Protein AF-A0A2P8NEW1-F1 (afdb_monomer)

Mean predicted aligned error: 9.4 Å

pLDDT: mean 81.68, std 14.02, range [45.53, 97.56]

Sequence (83 aa):
MSDTELLKSSKAIVSHRQVHGEMGGATVWCVVLADGFIVDCGSDGLALGRATLLAESVNKFGPDQFKEVGMRCAHLNALEKKP

Foldseek 3Di:
DDPVVVLQDQAWDWDWDWDQDPVGIFIWIWIQGNVRDIGTQGGDPCSSVSSVVVRCCCRVPPPVLVPPVNVVVVVVVVVVPDD

Secondary structure (DSSP, 8-state):
--HHHHTTSSS-EEEEEEEEETTEEEEEEEEE-TTS-EEEEESSTTHHHHHHHHHHHHHHH-GGGTSHHHHHHHHHHHHHT--

Radius of gyration: 15.59 Å; Cα contacts (8 Å, |Δi|>4): 100; chains: 1; bounding box: 36×42×37 Å

Structure (mmCIF, N/CA/C/O backbone):
data_AF-A0A2P8NEW1-F1
#
_entry.id   AF-A0A2P8NEW1-F1
#
loop_
_atom_site.group_PDB
_atom_site.id
_atom_site.type_symbol
_atom_site.label_atom_id
_atom_site.label_alt_id
_atom_site.label_comp_id
_atom_site.label_asym_id
_atom_site.label_entity_id
_atom_site.label_seq_id
_atom_site.pdbx_PDB_ins_code
_atom_site.Cartn_x
_atom_site.Cartn_y
_atom_site.Cartn_z
_atom_site.occupancy
_atom_site.B_iso_or_equiv
_atom_site.auth_seq_id
_a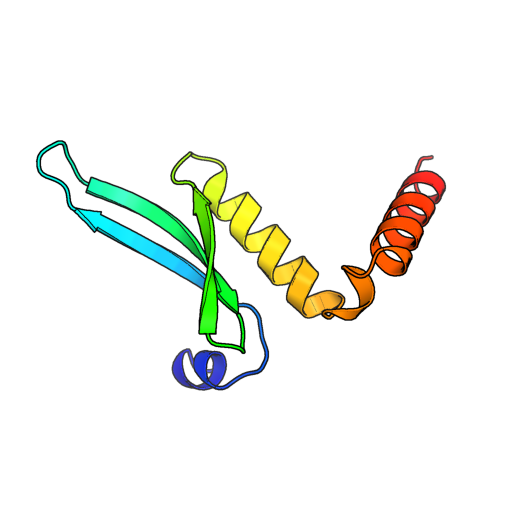tom_site.auth_comp_id
_atom_site.auth_asym_id
_atom_site.auth_atom_id
_atom_site.pdbx_PDB_model_num
ATOM 1 N N . MET A 1 1 ? 5.242 -1.448 17.690 1.00 61.12 1 MET A N 1
ATOM 2 C CA . MET A 1 1 ? 4.381 -2.425 17.001 1.00 61.12 1 MET A CA 1
ATOM 3 C C . MET A 1 1 ? 5.266 -3.110 15.985 1.00 61.12 1 MET A C 1
ATOM 5 O O . MET A 1 1 ? 5.948 -2.406 15.252 1.00 61.12 1 MET A O 1
ATOM 9 N N . SER A 1 2 ? 5.371 -4.429 16.043 1.00 81.44 2 SER A N 1
ATOM 10 C CA . SER A 1 2 ? 6.195 -5.202 15.110 1.00 81.44 2 SER A CA 1
ATOM 11 C C . SER A 1 2 ? 5.513 -5.322 13.744 1.00 81.44 2 SER A C 1
ATOM 13 O O . SER A 1 2 ? 4.285 -5.252 13.656 1.00 81.44 2 SER A O 1
ATOM 15 N N . ASP A 1 3 ? 6.289 -5.545 12.685 1.00 77.81 3 ASP A N 1
ATOM 16 C CA . ASP A 1 3 ? 5.762 -5.718 11.322 1.00 77.81 3 ASP A CA 1
ATOM 17 C C . ASP A 1 3 ? 4.736 -6.859 11.252 1.00 77.81 3 ASP A C 1
ATOM 19 O O . ASP A 1 3 ? 3.690 -6.745 10.615 1.00 77.81 3 ASP A O 1
ATOM 23 N N . THR A 1 4 ? 4.970 -7.936 12.002 1.00 79.19 4 THR A N 1
ATOM 24 C CA . THR A 1 4 ? 4.064 -9.087 12.089 1.00 79.19 4 THR A CA 1
ATOM 25 C C . THR A 1 4 ? 2.729 -8.746 12.753 1.00 79.19 4 THR A C 1
ATOM 27 O O . THR A 1 4 ? 1.698 -9.316 12.399 1.00 79.19 4 THR A O 1
ATOM 30 N N . GLU A 1 5 ? 2.715 -7.827 13.720 1.00 83.56 5 GLU A N 1
ATOM 31 C CA . GLU A 1 5 ? 1.472 -7.327 14.320 1.00 83.56 5 GLU A CA 1
ATOM 32 C C . GLU A 1 5 ? 0.714 -6.415 13.355 1.00 83.56 5 GLU A C 1
ATOM 34 O O . GLU A 1 5 ? -0.516 -6.406 13.361 1.00 83.56 5 GLU A O 1
ATOM 39 N N . LEU A 1 6 ? 1.427 -5.674 12.501 1.00 81.31 6 LEU A N 1
ATOM 40 C CA . LEU A 1 6 ? 0.816 -4.813 11.492 1.00 81.31 6 LEU A CA 1
ATOM 41 C C . LEU A 1 6 ? 0.056 -5.638 10.452 1.00 81.31 6 LEU A C 1
ATOM 43 O O . LEU A 1 6 ? -1.086 -5.305 10.146 1.00 81.31 6 LEU A O 1
ATOM 47 N N . LEU A 1 7 ? 0.625 -6.765 10.013 1.00 79.06 7 LEU A N 1
ATOM 48 C CA . LEU A 1 7 ? -0.025 -7.710 9.093 1.00 79.06 7 LEU A CA 1
ATOM 49 C C . LEU A 1 7 ? -1.309 -8.340 9.652 1.00 79.06 7 LEU A C 1
ATOM 51 O O . LEU A 1 7 ? -2.148 -8.801 8.887 1.00 79.06 7 LEU A O 1
ATOM 55 N N . LYS A 1 8 ? -1.471 -8.378 10.979 1.00 83.12 8 LYS A N 1
ATOM 56 C CA . LYS A 1 8 ? -2.683 -8.886 11.644 1.00 83.12 8 LYS A CA 1
ATOM 57 C C . LYS A 1 8 ? -3.714 -7.791 11.926 1.00 83.12 8 LYS A C 1
ATOM 59 O O . LYS A 1 8 ? -4.768 -8.077 12.488 1.00 83.12 8 LYS A O 1
ATOM 64 N N . SER A 1 9 ? -3.396 -6.538 11.610 1.00 83.88 9 SER A N 1
ATOM 65 C CA . SER A 1 9 ? -4.254 -5.394 11.899 1.00 83.88 9 SER A CA 1
ATOM 66 C C . SER A 1 9 ? -5.217 -5.101 10.750 1.00 83.88 9 SER A C 1
ATOM 68 O O . SER A 1 9 ? -4.970 -5.458 9.604 1.00 83.88 9 SER A O 1
ATOM 70 N N . SER A 1 10 ? -6.294 -4.370 11.039 1.00 86.25 10 SER A N 1
ATOM 71 C CA . SER A 1 10 ? -7.240 -3.892 10.026 1.00 86.25 10 SER A CA 1
ATOM 72 C C . SER A 1 10 ? -6.739 -2.660 9.255 1.00 86.25 10 SER A C 1
ATOM 74 O O . SER A 1 10 ? -7.548 -1.888 8.740 1.00 86.25 10 SER A O 1
ATOM 76 N N . LYS A 1 11 ? -5.424 -2.409 9.243 1.00 88.00 11 LYS A N 1
ATOM 77 C CA . LYS A 1 11 ? -4.833 -1.225 8.618 1.00 88.00 11 LYS A CA 1
ATOM 78 C C . LYS A 1 11 ? -4.450 -1.506 7.173 1.00 88.00 11 LYS A C 1
ATOM 80 O O . LYS A 1 11 ? -3.982 -2.588 6.845 1.00 88.00 11 LYS A O 1
ATOM 85 N N . ALA A 1 12 ? -4.579 -0.486 6.336 1.00 91.75 12 ALA A N 1
ATOM 86 C CA . ALA A 1 12 ? -3.915 -0.429 5.048 1.00 91.75 12 ALA A CA 1
ATOM 87 C C . ALA A 1 12 ? -2.408 -0.226 5.252 1.00 91.75 12 ALA A C 1
ATOM 89 O O . ALA A 1 12 ? -1.988 0.658 6.008 1.00 91.75 12 ALA A O 1
ATOM 90 N N . ILE A 1 13 ? -1.601 -1.039 4.577 1.00 94.00 13 ILE A N 1
ATOM 91 C CA . ILE A 1 13 ? -0.148 -1.095 4.740 1.00 94.00 13 ILE A CA 1
ATOM 92 C C . ILE A 1 13 ? 0.505 -0.736 3.412 1.00 94.00 13 ILE A C 1
ATOM 94 O O . ILE A 1 13 ? 0.205 -1.340 2.385 1.00 94.00 13 ILE A O 1
ATOM 98 N N . VAL A 1 14 ? 1.424 0.226 3.433 1.00 95.38 14 VAL A N 1
ATOM 99 C CA . VAL A 1 14 ? 2.274 0.508 2.273 1.00 95.38 14 VAL A CA 1
ATOM 100 C C . VAL A 1 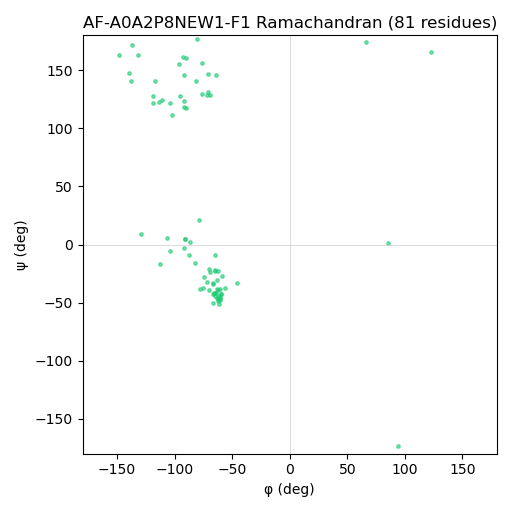14 ? 3.287 -0.619 2.127 1.00 95.38 14 VAL A C 1
ATOM 102 O O . VAL A 1 14 ? 3.993 -0.959 3.074 1.00 95.38 14 VAL A O 1
ATOM 105 N N . SER A 1 15 ? 3.372 -1.184 0.932 1.00 94.69 15 SER A N 1
ATOM 106 C CA . SER A 1 15 ? 4.316 -2.235 0.584 1.00 94.69 15 SER A CA 1
ATOM 107 C C . SER A 1 15 ? 4.922 -1.967 -0.790 1.00 94.69 15 SER A C 1
ATOM 109 O O . SER A 1 15 ? 4.519 -1.054 -1.514 1.00 94.69 15 SER A O 1
ATOM 111 N N . HIS A 1 16 ? 5.918 -2.762 -1.150 1.00 94.50 16 HIS A N 1
ATOM 112 C CA . HIS A 1 16 ? 6.434 -2.805 -2.503 1.00 94.50 16 HIS A CA 1
ATOM 113 C C . HIS A 1 16 ? 6.742 -4.244 -2.887 1.00 94.50 16 HIS A C 1
ATOM 115 O O . HIS A 1 16 ? 7.147 -5.063 -2.062 1.00 94.50 16 HIS A O 1
ATOM 121 N N . ARG A 1 17 ? 6.575 -4.542 -4.170 1.00 93.06 17 ARG A N 1
ATOM 122 C CA . ARG A 1 17 ? 6.957 -5.818 -4.765 1.00 93.06 17 ARG A CA 1
ATOM 123 C C . ARG A 1 17 ? 8.029 -5.592 -5.812 1.00 93.06 17 ARG A C 1
ATOM 125 O O . ARG A 1 17 ? 7.970 -4.627 -6.574 1.00 93.06 17 ARG A O 1
ATOM 132 N N . GLN A 1 18 ? 8.994 -6.500 -5.857 1.00 92.44 18 GLN A N 1
ATOM 133 C CA . GLN A 1 18 ? 9.969 -6.539 -6.936 1.00 92.44 18 GLN A CA 1
ATOM 134 C C . GLN A 1 18 ? 9.472 -7.473 -8.028 1.00 92.44 18 GLN A C 1
ATOM 136 O O . GLN A 1 18 ? 9.263 -8.666 -7.810 1.00 92.44 18 GLN A O 1
ATOM 141 N N . VAL A 1 19 ? 9.264 -6.905 -9.206 1.00 90.69 19 VAL A N 1
ATOM 142 C CA . VAL A 1 19 ? 8.930 -7.636 -10.419 1.00 90.69 19 VAL A CA 1
ATOM 143 C C . VAL A 1 19 ? 10.231 -7.880 -11.163 1.00 90.69 19 VAL A C 1
ATOM 145 O O . VAL A 1 19 ? 10.980 -6.940 -11.409 1.00 90.69 19 VAL A O 1
ATOM 148 N N . HIS A 1 20 ? 10.496 -9.131 -11.517 1.00 87.69 20 HIS A N 1
ATOM 149 C CA . HIS A 1 20 ? 11.640 -9.514 -12.337 1.00 87.69 20 HIS A CA 1
ATOM 150 C C . HIS A 1 20 ? 11.114 -9.988 -13.691 1.00 87.69 20 HIS A C 1
ATOM 152 O O . HIS A 1 20 ? 10.273 -10.884 -13.737 1.00 87.69 20 HIS A O 1
ATOM 158 N N . GLY A 1 21 ? 11.582 -9.377 -14.777 1.00 85.31 21 GLY A N 1
ATOM 159 C CA . GLY A 1 21 ? 11.249 -9.771 -16.142 1.00 85.31 21 GLY A CA 1
ATOM 160 C C . GLY A 1 21 ? 12.496 -9.889 -17.013 1.00 85.31 21 GLY A C 1
ATOM 161 O O . GLY A 1 21 ? 13.552 -9.356 -16.676 1.00 85.31 21 GLY A O 1
ATOM 162 N N . GLU A 1 22 ? 12.362 -10.563 -18.158 1.00 81.25 22 GLU A N 1
ATOM 163 C CA . GLU A 1 22 ? 13.458 -10.752 -19.127 1.00 81.25 22 GLU A CA 1
ATOM 164 C C . GLU A 1 22 ? 14.024 -9.419 -19.651 1.00 81.25 22 GLU A C 1
ATOM 166 O O . GLU A 1 22 ? 15.202 -9.325 -19.977 1.00 81.25 22 GLU A O 1
ATOM 171 N N . MET A 1 23 ? 13.195 -8.370 -19.667 1.00 79.38 23 MET A N 1
ATOM 172 C CA . MET A 1 23 ? 13.541 -7.009 -20.102 1.00 79.38 23 MET A CA 1
ATOM 173 C C . MET A 1 23 ? 14.044 -6.103 -18.960 1.00 79.38 23 MET A C 1
ATOM 175 O O . MET A 1 23 ? 14.250 -4.910 -19.170 1.00 79.38 23 MET A O 1
ATOM 179 N N . GLY A 1 24 ? 14.216 -6.639 -17.747 1.00 77.44 24 GLY A N 1
ATOM 180 C CA . GLY A 1 24 ? 14.608 -5.888 -16.554 1.00 77.44 24 GLY A CA 1
ATOM 181 C C . GLY A 1 24 ? 13.608 -6.006 -15.402 1.00 77.44 24 GLY A C 1
ATOM 182 O O . GLY A 1 24 ? 12.482 -6.484 -15.562 1.00 77.44 24 GLY A O 1
ATOM 183 N N . GLY A 1 25 ? 14.049 -5.601 -14.209 1.00 87.06 25 GLY A N 1
ATOM 184 C CA . GLY A 1 25 ? 13.225 -5.587 -13.001 1.00 87.06 25 GLY A CA 1
ATOM 185 C C . GLY A 1 25 ? 12.602 -4.219 -12.717 1.00 87.06 25 GLY A C 1
ATOM 186 O O . GLY A 1 25 ? 13.134 -3.189 -13.126 1.00 87.06 25 GLY A O 1
ATOM 187 N N . ALA A 1 26 ? 11.489 -4.204 -11.986 1.00 90.00 26 ALA A N 1
ATOM 188 C CA . ALA A 1 26 ? 10.830 -2.988 -11.520 1.00 90.00 26 ALA A CA 1
ATOM 189 C C . ALA A 1 26 ? 10.366 -3.136 -10.067 1.00 90.00 26 ALA A C 1
ATOM 191 O O . ALA A 1 26 ? 9.844 -4.178 -9.667 1.00 90.00 26 ALA A O 1
ATOM 192 N N . THR A 1 27 ? 10.505 -2.066 -9.287 1.00 93.94 27 THR A N 1
ATOM 193 C CA . THR A 1 27 ? 9.869 -1.962 -7.970 1.00 93.94 27 THR A CA 1
ATOM 194 C C . THR A 1 27 ? 8.502 -1.323 -8.150 1.00 93.94 27 THR A C 1
ATOM 196 O O . THR A 1 27 ? 8.405 -0.177 -8.587 1.00 93.94 27 THR A O 1
ATOM 199 N N . VAL A 1 28 ? 7.448 -2.055 -7.806 1.00 95.06 28 VAL A N 1
ATOM 200 C CA . VAL A 1 28 ? 6.071 -1.554 -7.825 1.00 95.06 28 VAL A CA 1
ATOM 201 C C . VAL A 1 28 ? 5.650 -1.282 -6.390 1.00 95.06 28 VAL A C 1
ATOM 203 O O . VAL A 1 28 ? 5.687 -2.187 -5.557 1.00 95.06 28 VAL A O 1
ATOM 206 N N . TRP A 1 29 ? 5.260 -0.044 -6.099 1.00 97.56 29 TRP A N 1
ATOM 207 C CA . TRP A 1 29 ? 4.674 0.317 -4.812 1.00 97.56 29 TRP A CA 1
ATOM 208 C C . TRP A 1 29 ? 3.195 -0.035 -4.801 1.00 97.56 29 TRP A C 1
ATOM 210 O O . TRP A 1 29 ? 2.497 0.162 -5.796 1.00 97.56 29 TRP A O 1
ATOM 220 N N . CYS A 1 30 ? 2.708 -0.530 -3.673 1.00 96.56 30 CYS A N 1
ATOM 221 C CA . CYS A 1 30 ? 1.337 -0.981 -3.522 1.00 96.56 30 CYS A CA 1
ATOM 222 C C . CYS A 1 30 ? 0.819 -0.765 -2.096 1.00 96.56 30 CYS A C 1
ATOM 224 O O . CYS A 1 30 ? 1.581 -0.541 -1.156 1.00 96.56 30 CYS A O 1
ATOM 226 N N . VAL A 1 31 ? -0.501 -0.815 -1.940 1.00 95.12 31 VAL A N 1
ATOM 227 C CA . VAL A 1 31 ? -1.170 -0.794 -0.637 1.00 95.12 31 VAL A CA 1
ATOM 228 C C . VAL A 1 31 ? -1.848 -2.136 -0.418 1.00 95.12 31 VAL A C 1
ATOM 230 O O . VAL A 1 31 ? -2.673 -2.548 -1.230 1.00 95.12 31 VAL A O 1
ATOM 233 N N . VAL A 1 32 ? -1.494 -2.810 0.672 1.00 93.25 32 VAL A N 1
ATOM 234 C CA . VAL A 1 32 ? -2.131 -4.051 1.117 1.00 93.25 32 VAL A CA 1
ATOM 235 C C . VAL A 1 32 ? -3.259 -3.691 2.072 1.00 93.25 32 VAL A C 1
ATOM 237 O O . VAL A 1 32 ? -3.039 -2.999 3.067 1.00 93.25 32 VAL A O 1
ATOM 240 N N . LEU A 1 33 ? -4.466 -4.132 1.749 1.00 89.69 33 LEU A N 1
ATOM 241 C CA . LEU A 1 33 ? -5.669 -3.917 2.540 1.00 89.69 33 LEU A CA 1
ATOM 242 C C . LEU A 1 33 ? -5.900 -5.081 3.514 1.00 89.69 33 LEU A C 1
ATOM 244 O O . LEU A 1 33 ? -5.367 -6.177 3.346 1.00 89.69 33 LEU A O 1
ATOM 248 N N . ALA A 1 34 ? -6.718 -4.840 4.540 1.00 85.62 34 ALA A N 1
ATOM 249 C CA . ALA A 1 34 ? -7.008 -5.818 5.594 1.00 85.62 34 ALA A CA 1
ATOM 250 C C . ALA A 1 34 ? -7.758 -7.070 5.102 1.00 85.62 34 ALA A C 1
ATOM 252 O O . ALA A 1 34 ? -7.718 -8.114 5.746 1.00 85.62 34 ALA A O 1
ATOM 253 N N . ASP A 1 35 ? -8.448 -6.963 3.969 1.00 84.25 35 ASP A N 1
ATOM 254 C CA . ASP A 1 35 ? -9.149 -8.050 3.281 1.00 84.25 35 ASP A CA 1
ATOM 255 C C . ASP A 1 35 ? -8.237 -8.840 2.321 1.00 84.25 35 ASP A C 1
ATOM 257 O O . ASP A 1 35 ? -8.687 -9.776 1.661 1.00 84.25 35 ASP A O 1
ATOM 261 N N . GLY A 1 36 ? -6.947 -8.495 2.263 1.00 84.81 36 GLY A N 1
ATOM 262 C CA . GLY A 1 36 ? -5.952 -9.160 1.429 1.00 84.81 36 GLY A CA 1
ATOM 263 C C . GLY A 1 36 ? -5.877 -8.635 -0.004 1.00 84.81 36 GLY A C 1
ATOM 264 O O . GLY A 1 36 ? -5.053 -9.131 -0.774 1.00 84.81 36 GLY A O 1
ATOM 265 N N . PHE A 1 37 ? -6.674 -7.627 -0.381 1.00 89.44 37 PHE A N 1
ATOM 266 C CA . PHE A 1 37 ? -6.505 -6.973 -1.678 1.00 89.44 37 PHE A CA 1
ATOM 267 C C . PHE A 1 37 ? -5.232 -6.125 -1.716 1.00 89.44 37 PHE A C 1
ATOM 269 O O . PHE A 1 37 ? -4.820 -5.514 -0.728 1.00 89.44 37 PHE A O 1
ATOM 276 N N . ILE A 1 38 ? -4.616 -6.071 -2.896 1.00 93.19 38 ILE A N 1
ATOM 277 C CA . ILE A 1 38 ? -3.407 -5.292 -3.159 1.00 93.19 38 ILE A CA 1
ATOM 278 C C . ILE A 1 38 ? -3.730 -4.268 -4.240 1.00 93.19 38 ILE A C 1
ATOM 280 O O . ILE A 1 38 ? -4.132 -4.631 -5.346 1.00 93.19 38 ILE A O 1
ATOM 284 N N . VAL A 1 39 ? -3.537 -2.990 -3.924 1.00 93.62 39 VAL A N 1
ATOM 285 C CA . VAL A 1 39 ? -3.741 -1.881 -4.859 1.00 93.62 39 VAL A CA 1
ATOM 286 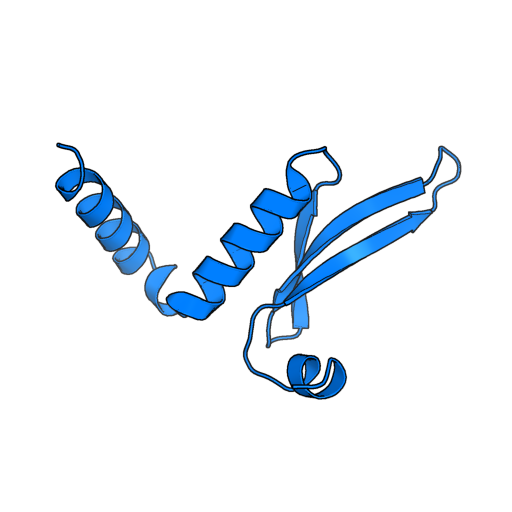C C . VAL A 1 39 ? -2.389 -1.402 -5.367 1.00 93.62 39 VAL A C 1
ATOM 288 O O . VAL A 1 39 ? -1.607 -0.823 -4.612 1.00 93.62 39 VAL A O 1
ATOM 291 N N . ASP A 1 40 ? -2.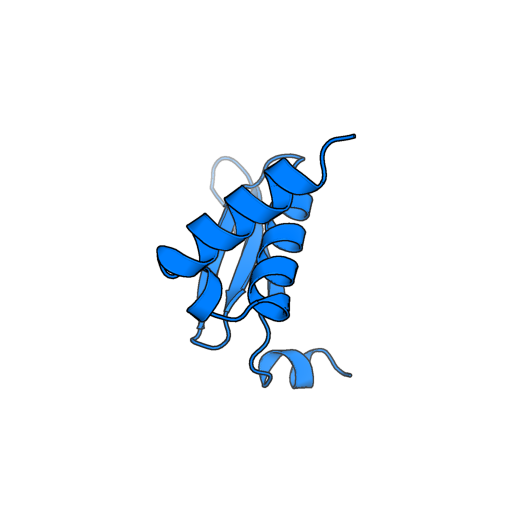109 -1.632 -6.648 1.00 95.00 40 ASP A N 1
ATOM 292 C CA . ASP A 1 40 ? -0.890 -1.138 -7.288 1.00 95.00 40 ASP A CA 1
ATOM 293 C C . ASP A 1 40 ? -0.928 0.389 -7.426 1.00 95.00 40 ASP A C 1
ATOM 295 O O . ASP A 1 40 ? -1.864 0.977 -7.964 1.00 95.00 40 ASP A O 1
ATOM 299 N N . CYS A 1 41 ? 0.140 1.032 -6.965 1.00 95.56 41 CYS A N 1
ATOM 300 C CA . CYS A 1 41 ? 0.341 2.476 -7.028 1.00 95.56 41 CYS A CA 1
ATOM 301 C C . CYS A 1 41 ? 1.392 2.870 -8.076 1.00 95.56 41 CYS A C 1
ATOM 303 O O . CYS A 1 41 ? 1.727 4.051 -8.185 1.00 95.56 41 CYS A O 1
ATOM 305 N N . GLY A 1 42 ? 1.890 1.909 -8.859 1.00 94.62 42 GLY A N 1
ATOM 306 C CA . GLY A 1 42 ? 2.837 2.104 -9.959 1.00 94.62 42 GLY A CA 1
ATOM 307 C C . GLY A 1 42 ? 4.306 1.924 -9.567 1.00 94.62 42 GLY A C 1
ATOM 308 O O . GLY A 1 42 ? 4.632 1.521 -8.452 1.00 94.62 42 GLY A O 1
ATOM 309 N N . SER A 1 43 ? 5.197 2.224 -10.511 1.00 94.38 43 SER A N 1
ATOM 310 C CA . SER A 1 43 ? 6.656 2.050 -10.385 1.00 94.38 43 SER A CA 1
ATOM 311 C C . SER A 1 43 ? 7.462 3.303 -10.748 1.00 94.38 43 SER A C 1
ATOM 313 O O . SER A 1 43 ? 8.678 3.235 -10.902 1.00 94.38 43 SER A O 1
ATOM 315 N N . ASP A 1 44 ? 6.791 4.440 -10.942 1.00 93.38 44 ASP A N 1
ATOM 316 C CA . ASP A 1 44 ? 7.439 5.725 -11.223 1.00 93.38 44 ASP A CA 1
ATOM 317 C C . ASP A 1 44 ? 7.971 6.392 -9.933 1.00 93.38 44 ASP A C 1
ATOM 319 O O . ASP A 1 44 ? 7.757 5.914 -8.816 1.00 93.38 44 ASP A O 1
ATOM 323 N N . GLY A 1 45 ? 8.637 7.543 -10.074 1.00 92.38 45 GLY A N 1
ATOM 324 C CA . GLY A 1 45 ? 9.182 8.299 -8.937 1.00 92.38 45 GLY A CA 1
ATOM 325 C C . GLY A 1 45 ? 8.137 8.868 -7.964 1.00 92.38 45 GLY A C 1
ATOM 326 O O . GLY A 1 45 ? 8.505 9.357 -6.901 1.00 92.38 45 GLY A O 1
ATOM 327 N N . LEU A 1 46 ? 6.843 8.805 -8.297 1.00 93.19 46 LEU A N 1
ATOM 328 C CA . LEU A 1 46 ? 5.740 9.291 -7.460 1.00 93.19 46 LEU A CA 1
ATOM 329 C C . LEU A 1 46 ? 4.973 8.149 -6.777 1.00 93.19 46 LEU A C 1
ATOM 331 O O . LEU A 1 46 ? 4.090 8.401 -5.954 1.00 93.19 46 LEU A O 1
ATOM 335 N N . ALA A 1 47 ? 5.298 6.897 -7.098 1.00 95.12 47 ALA A N 1
ATOM 336 C CA . ALA A 1 47 ? 4.536 5.731 -6.680 1.00 95.12 47 ALA A CA 1
ATOM 337 C C . ALA A 1 47 ? 4.498 5.541 -5.156 1.00 95.12 47 ALA A C 1
ATOM 339 O O . ALA A 1 47 ? 3.432 5.253 -4.612 1.00 95.12 47 ALA A O 1
ATOM 340 N N . LEU A 1 48 ? 5.613 5.793 -4.459 1.00 96.25 48 LEU A N 1
ATOM 341 C CA . LEU A 1 48 ? 5.655 5.786 -2.993 1.00 96.25 48 LEU A CA 1
ATOM 342 C C . LEU A 1 48 ? 4.699 6.830 -2.403 1.00 96.25 48 LEU A C 1
ATOM 344 O O . LEU A 1 48 ? 3.903 6.513 -1.526 1.00 96.25 48 LEU A O 1
ATOM 348 N N . GLY A 1 49 ? 4.733 8.065 -2.914 1.00 94.38 49 GLY A N 1
ATOM 349 C CA . GLY A 1 49 ? 3.856 9.137 -2.438 1.00 94.38 49 GLY A CA 1
ATOM 350 C C . GLY A 1 49 ? 2.375 8.792 -2.609 1.00 94.38 49 GLY A C 1
ATOM 351 O O . GLY A 1 49 ? 1.587 8.986 -1.685 1.00 94.38 49 GLY A O 1
ATOM 352 N N . ARG A 1 50 ? 2.003 8.208 -3.757 1.00 94.56 50 ARG A N 1
ATOM 353 C CA . ARG A 1 50 ? 0.634 7.725 -3.999 1.00 94.56 50 ARG A CA 1
ATOM 354 C C . ARG A 1 50 ? 0.235 6.613 -3.031 1.00 94.56 50 ARG A C 1
ATOM 356 O O . ARG A 1 50 ? -0.846 6.692 -2.453 1.00 94.56 50 ARG A O 1
ATOM 363 N N . ALA A 1 51 ? 1.098 5.618 -2.829 1.00 96.44 51 ALA A N 1
ATOM 364 C CA . ALA A 1 51 ? 0.826 4.512 -1.914 1.00 96.44 51 ALA A CA 1
ATOM 365 C C . ALA A 1 51 ? 0.639 4.999 -0.470 1.00 96.44 51 ALA A C 1
ATOM 367 O O . ALA A 1 51 ? -0.320 4.606 0.192 1.00 96.44 51 ALA A O 1
ATOM 368 N N . THR A 1 52 ? 1.498 5.910 -0.007 1.00 95.19 52 THR A N 1
ATOM 369 C CA . THR A 1 52 ? 1.392 6.516 1.326 1.00 95.19 52 THR A CA 1
ATOM 370 C C . THR A 1 52 ? 0.085 7.280 1.498 1.00 95.19 52 THR A C 1
ATOM 372 O O . THR A 1 52 ? -0.659 6.994 2.434 1.00 95.19 52 THR A O 1
ATOM 375 N N . LEU A 1 53 ? -0.250 8.186 0.573 1.00 92.75 53 LEU A N 1
ATOM 376 C CA . LEU A 1 53 ? -1.494 8.961 0.647 1.00 92.75 53 LEU A CA 1
ATOM 377 C C . LEU A 1 53 ? -2.738 8.066 0.629 1.00 92.75 53 LEU A C 1
ATOM 379 O O . LEU A 1 53 ? -3.707 8.333 1.344 1.00 92.75 53 LEU A O 1
ATOM 383 N N . LEU A 1 54 ? -2.716 6.996 -0.166 1.00 91.56 54 LEU A N 1
ATOM 384 C CA . LEU A 1 54 ? -3.811 6.036 -0.224 1.00 91.56 54 LEU A CA 1
ATOM 385 C C . LEU A 1 54 ? -3.956 5.275 1.100 1.00 91.56 54 LEU A C 1
ATOM 387 O O . LEU A 1 54 ? -5.053 5.235 1.655 1.00 91.56 54 LEU A O 1
ATOM 391 N N . ALA A 1 55 ? -2.867 4.718 1.635 1.00 92.44 55 ALA A N 1
ATOM 392 C CA . ALA A 1 55 ? -2.889 4.005 2.910 1.00 92.44 55 ALA A CA 1
ATOM 393 C C . ALA A 1 55 ? -3.346 4.911 4.064 1.00 92.44 55 ALA A C 1
ATOM 395 O O . ALA A 1 55 ? -4.177 4.504 4.876 1.00 92.44 55 ALA A O 1
ATOM 396 N N . GLU A 1 56 ? -2.863 6.154 4.121 1.00 91.38 56 GLU A N 1
ATOM 397 C CA . GLU A 1 56 ? -3.313 7.149 5.099 1.00 91.38 56 GLU A CA 1
ATOM 398 C C . GLU A 1 56 ? -4.805 7.447 4.964 1.00 91.38 56 GLU A C 1
ATOM 400 O O . GLU A 1 56 ? -5.521 7.461 5.965 1.00 91.38 56 GLU A O 1
ATOM 405 N N . SER A 1 57 ? -5.292 7.639 3.737 1.00 87.19 57 SER A N 1
ATOM 406 C CA . SER A 1 57 ? -6.705 7.927 3.478 1.00 87.19 57 SER A CA 1
ATOM 407 C C . SER A 1 57 ? -7.600 6.768 3.915 1.00 87.19 57 SER A C 1
ATOM 409 O O . SER A 1 57 ? -8.579 6.984 4.627 1.00 87.19 57 SER A O 1
ATOM 411 N N . VAL A 1 58 ? -7.237 5.530 3.566 1.00 86.81 58 VAL A N 1
ATOM 412 C CA . VAL A 1 58 ? -7.985 4.332 3.978 1.00 86.81 58 VAL A CA 1
ATOM 413 C C . VAL A 1 58 ? -8.001 4.190 5.499 1.00 86.81 58 VAL A C 1
ATOM 415 O O . VAL A 1 58 ? -9.065 4.010 6.091 1.00 86.81 58 VAL A O 1
ATOM 418 N N . ASN A 1 59 ? -6.843 4.339 6.145 1.00 88.50 59 ASN A N 1
ATOM 419 C CA . ASN A 1 59 ? -6.717 4.205 7.595 1.00 88.50 59 ASN A CA 1
ATOM 420 C C . ASN A 1 59 ? -7.440 5.309 8.373 1.00 88.50 59 ASN A C 1
ATOM 422 O O . ASN A 1 59 ? -7.925 5.064 9.476 1.00 88.50 59 ASN A O 1
ATOM 426 N N . LYS A 1 60 ? -7.486 6.530 7.832 1.00 84.62 60 LYS A N 1
ATOM 427 C CA . LYS A 1 60 ? -8.091 7.686 8.499 1.00 84.62 60 LYS A CA 1
ATOM 428 C C . LYS A 1 60 ? -9.610 7.685 8.413 1.00 84.62 60 LYS A C 1
ATOM 430 O O . LYS A 1 60 ? -10.276 8.121 9.347 1.00 84.62 60 LYS A O 1
ATOM 435 N N . PHE A 1 61 ? -10.143 7.271 7.274 1.00 73.38 61 PHE A N 1
ATOM 436 C CA . PHE A 1 61 ? -11.528 7.552 6.932 1.00 73.38 61 PHE A CA 1
ATOM 437 C C . PHE A 1 61 ? -12.419 6.309 6.895 1.00 73.38 61 PHE A C 1
ATOM 439 O O . PHE A 1 61 ? -13.641 6.440 6.971 1.00 73.38 61 PHE A O 1
ATOM 446 N N . GLY A 1 62 ? -11.827 5.113 6.833 1.00 67.44 62 GLY A N 1
ATOM 447 C CA . GLY A 1 62 ? -12.570 3.866 6.698 1.00 67.44 62 GLY A CA 1
ATOM 448 C C . GLY A 1 62 ? -13.302 3.751 5.349 1.00 67.44 62 GLY A C 1
ATOM 449 O O . GLY A 1 62 ? -13.326 4.690 4.548 1.00 67.44 62 GLY A O 1
ATOM 450 N N . PRO A 1 63 ? -13.923 2.594 5.063 1.00 59.53 63 PRO A N 1
ATOM 451 C CA . PRO A 1 63 ? -14.587 2.338 3.781 1.00 59.53 63 PRO A CA 1
ATOM 452 C C . PRO A 1 63 ? -15.796 3.253 3.532 1.00 59.53 63 PRO A C 1
ATOM 454 O O . PRO A 1 63 ? -16.182 3.481 2.386 1.00 59.53 63 PRO A O 1
ATOM 457 N N . ASP A 1 64 ? -16.388 3.812 4.589 1.00 60.81 64 ASP A N 1
ATOM 458 C CA . ASP A 1 64 ? -17.592 4.637 4.494 1.00 60.81 64 ASP A CA 1
ATOM 459 C C . ASP A 1 64 ? -17.358 5.984 3.805 1.00 60.81 64 ASP A C 1
ATOM 461 O O . ASP A 1 64 ? -18.293 6.533 3.222 1.00 60.81 64 ASP A O 1
ATOM 465 N N . GLN A 1 65 ? -16.125 6.498 3.792 1.00 57.62 65 GLN A N 1
ATOM 466 C CA . GLN A 1 65 ? -15.827 7.737 3.073 1.00 57.62 65 GLN A CA 1
ATOM 467 C C . GLN A 1 65 ? -15.583 7.560 1.573 1.00 57.62 65 GLN A C 1
ATOM 469 O O . GLN A 1 65 ? -15.655 8.532 0.825 1.00 57.62 65 GLN A O 1
ATOM 474 N N . PHE A 1 66 ? -15.336 6.334 1.115 1.00 53.59 66 PHE A N 1
ATOM 475 C CA . PHE A 1 66 ? -15.227 6.033 -0.315 1.00 53.59 66 PHE A CA 1
ATOM 476 C C . PHE A 1 66 ? -16.583 5.717 -0.950 1.00 53.59 66 PHE A C 1
ATOM 478 O O . PHE A 1 66 ? -16.695 5.649 -2.172 1.00 53.59 66 PHE A O 1
ATOM 485 N N . LYS A 1 67 ? -17.639 5.574 -0.138 1.00 57.22 67 LYS A N 1
ATOM 486 C CA . LYS A 1 67 ? -19.017 5.606 -0.631 1.00 57.22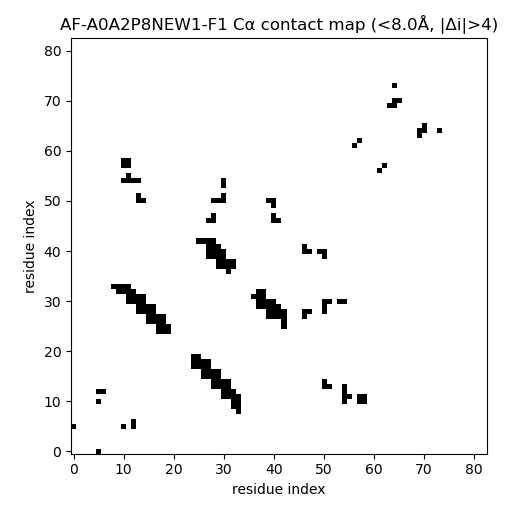 67 LYS A CA 1
ATOM 487 C C . LYS A 1 67 ? -19.285 7.004 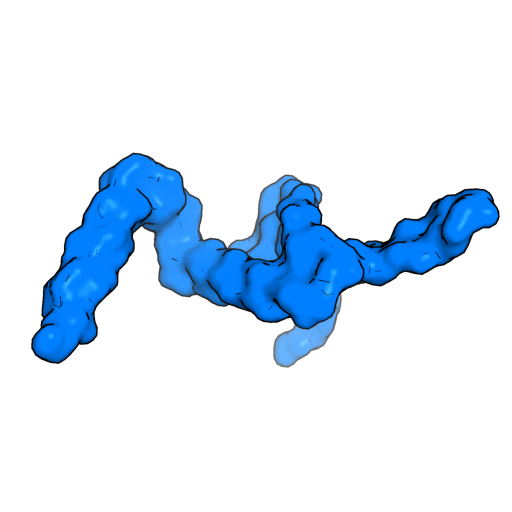-1.194 1.00 57.22 67 LYS A C 1
ATOM 489 O O . LYS A 1 67 ? -18.772 7.990 -0.675 1.00 57.22 67 LYS A O 1
ATOM 494 N N . GLU A 1 68 ? -20.091 7.097 -2.245 1.00 55.09 68 GLU A N 1
ATOM 495 C CA . GLU A 1 68 ? -20.356 8.321 -3.026 1.00 55.09 68 GLU A CA 1
ATOM 496 C C . GLU A 1 68 ? -20.640 9.575 -2.160 1.00 55.09 68 GLU A C 1
ATOM 498 O O . GLU A 1 68 ? -20.215 10.686 -2.480 1.00 55.09 68 GLU A O 1
ATOM 503 N N . VAL A 1 69 ? -21.278 9.380 -1.000 1.00 57.03 69 VAL A N 1
ATOM 504 C CA . VAL A 1 69 ? -21.556 10.418 0.008 1.00 57.03 69 VAL A CA 1
ATOM 505 C C . VAL A 1 69 ? -20.281 10.964 0.663 1.00 57.03 69 VAL A C 1
ATOM 507 O O . VAL A 1 69 ? -20.139 12.173 0.835 1.00 57.03 69 VAL A O 1
ATOM 510 N N . GLY A 1 70 ? -19.330 10.098 1.001 1.00 56.59 70 GLY A N 1
ATOM 511 C CA . GLY A 1 70 ? -18.070 10.476 1.627 1.00 56.59 70 GLY A CA 1
ATOM 512 C C . GLY A 1 70 ? -17.127 11.229 0.692 1.00 56.59 70 GLY A C 1
ATOM 513 O O . GLY A 1 70 ? -16.556 12.238 1.103 1.00 56.59 70 GLY A O 1
ATOM 514 N N . MET A 1 71 ? -17.049 10.836 -0.587 1.00 56.34 71 MET A N 1
ATOM 515 C CA . MET A 1 71 ? -16.295 11.593 -1.598 1.00 56.34 71 MET A CA 1
ATOM 516 C C . MET A 1 71 ? -16.891 12.986 -1.811 1.00 56.34 71 MET A C 1
ATOM 518 O O . MET A 1 71 ? -16.157 13.969 -1.926 1.00 56.34 71 MET A O 1
ATOM 522 N N . ARG A 1 72 ? -18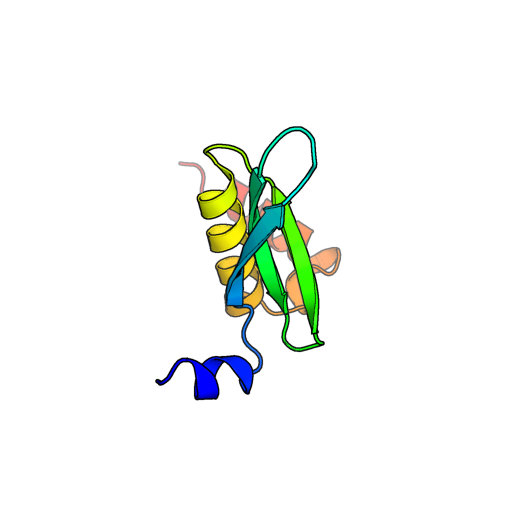.225 13.092 -1.794 1.00 61.00 72 ARG A N 1
ATOM 523 C CA . ARG A 1 72 ? -18.934 14.371 -1.886 1.00 61.00 72 ARG A CA 1
ATOM 524 C C . ARG A 1 72 ? -18.653 15.260 -0.672 1.00 61.00 72 ARG A C 1
ATOM 526 O O . ARG A 1 72 ? -18.340 16.433 -0.850 1.00 61.00 72 ARG A O 1
ATOM 533 N N . CYS A 1 73 ? -18.678 14.713 0.544 1.00 60.69 73 CYS A N 1
ATOM 534 C CA . CYS A 1 73 ? -18.317 15.452 1.757 1.00 60.69 73 CYS A CA 1
ATOM 535 C C . CYS A 1 73 ? -16.836 15.866 1.783 1.00 60.69 73 CYS A C 1
ATOM 537 O O . CYS A 1 73 ? -16.529 16.995 2.161 1.00 60.69 73 CYS A O 1
ATOM 539 N N . ALA A 1 74 ? -15.910 14.999 1.365 1.00 64.25 74 ALA A N 1
ATOM 540 C CA . ALA A 1 74 ? -14.487 15.327 1.284 1.00 64.25 74 ALA A CA 1
ATOM 541 C C . ALA A 1 74 ? -14.213 16.445 0.262 1.00 64.25 74 ALA A C 1
ATOM 543 O O . ALA A 1 74 ? -13.454 17.368 0.552 1.00 64.25 74 ALA A O 1
ATOM 544 N N . HIS A 1 75 ? -14.879 16.402 -0.897 1.00 67.12 75 HIS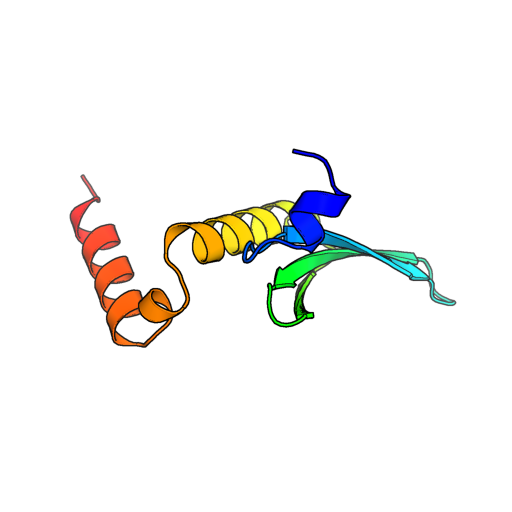 A N 1
ATOM 545 C CA . HIS A 1 75 ? -14.812 17.448 -1.916 1.00 67.12 75 HIS A CA 1
ATOM 546 C C . HIS A 1 75 ? -15.341 18.795 -1.402 1.00 67.12 75 HIS A C 1
ATOM 548 O O . HIS A 1 75 ? -14.656 19.807 -1.532 1.00 67.12 75 HIS A O 1
ATOM 554 N N . LEU A 1 76 ? -16.517 18.809 -0.764 1.00 70.56 76 LEU A N 1
ATOM 555 C CA . LEU A 1 76 ? -17.111 20.025 -0.192 1.00 70.56 76 LEU A CA 1
ATOM 556 C C . LEU A 1 76 ? -16.211 20.644 0.891 1.00 70.56 76 LEU A C 1
ATOM 558 O O . LEU A 1 76 ? -15.903 21.830 0.829 1.00 70.56 76 LEU A O 1
ATOM 562 N N . ASN A 1 77 ? -15.679 19.829 1.806 1.00 72.88 77 ASN A N 1
ATOM 563 C CA . ASN A 1 77 ? -14.744 20.290 2.839 1.00 72.88 77 ASN A CA 1
ATOM 564 C C . ASN A 1 77 ? -13.422 20.839 2.266 1.00 72.88 77 ASN A C 1
ATOM 566 O O . ASN A 1 77 ? -12.785 21.696 2.879 1.00 72.88 77 ASN A O 1
ATOM 570 N N . ALA A 1 78 ? -12.968 20.335 1.114 1.00 70.12 78 ALA A N 1
ATOM 571 C CA . ALA A 1 78 ? -11.771 20.843 0.443 1.00 70.12 78 ALA A CA 1
ATOM 572 C C . ALA A 1 78 ? -12.013 22.204 -0.235 1.00 70.12 78 ALA A C 1
ATOM 574 O O . ALA A 1 78 ? -11.079 22.993 -0.368 1.00 70.12 78 ALA A O 1
ATOM 575 N N . LEU A 1 79 ? -13.255 22.489 -0.642 1.00 69.56 79 LEU A N 1
ATOM 576 C CA . LEU A 1 79 ? -13.659 23.788 -1.182 1.00 69.56 79 LEU A CA 1
ATOM 577 C C . LEU A 1 79 ? -13.794 24.848 -0.082 1.00 69.56 79 LEU A C 1
ATOM 579 O O . LEU A 1 79 ? -13.384 25.983 -0.296 1.00 69.56 79 LEU A O 1
ATOM 583 N N . GLU A 1 80 ? -14.290 24.475 1.100 1.00 71.81 80 GLU A N 1
ATOM 584 C CA . GLU A 1 80 ? -14.433 25.385 2.250 1.00 71.81 80 GLU A CA 1
ATOM 585 C C . GLU A 1 80 ? -13.095 25.796 2.884 1.00 71.81 80 GLU A C 1
ATOM 587 O O . GLU A 1 80 ? -13.012 26.817 3.559 1.00 71.81 80 GLU A O 1
ATOM 592 N N . LYS A 1 81 ? -12.031 25.013 2.670 1.00 60.28 81 LYS A N 1
ATOM 593 C CA . LYS A 1 81 ? -10.685 25.291 3.202 1.00 60.28 81 LYS A CA 1
ATOM 594 C C . LYS A 1 81 ? -9.796 26.121 2.276 1.00 60.28 81 LYS A C 1
ATOM 596 O O . LYS A 1 81 ? -8.618 26.301 2.590 1.00 60.28 81 LYS A O 1
ATOM 601 N N . LYS A 1 82 ? 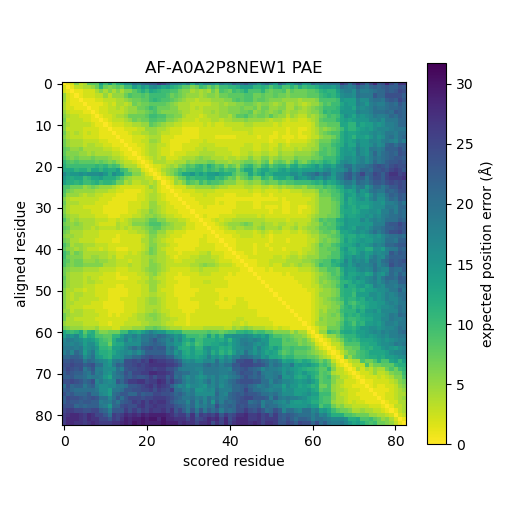-10.308 26.608 1.143 1.00 45.53 82 LYS A N 1
ATOM 602 C CA . LYS A 1 82 ? -9.577 27.600 0.347 1.00 45.53 82 LYS A CA 1
ATOM 603 C C . LYS A 1 82 ? -9.684 28.974 1.030 1.00 45.53 82 LYS A C 1
ATOM 605 O O . LYS A 1 82 ? -10.800 29.350 1.377 1.00 45.53 82 LYS A O 1
ATOM 610 N N . PRO A 1 83 ? -8.559 29.679 1.254 1.00 54.16 83 PRO A N 1
ATOM 611 C CA . PRO A 1 83 ? -8.578 31.051 1.756 1.00 54.16 83 PRO A CA 1
ATOM 612 C C . PRO A 1 83 ? -9.257 32.009 0.772 1.00 54.16 83 PRO A C 1
ATOM 614 O O . PRO A 1 83 ? -9.242 31.717 -0.449 1.00 54.16 83 PRO A O 1
#

Solvent-accessible surface area (backbone atoms only — not comparable to full-atom values): 4771 Å² total; per-residue (Å²): 133,55,73,73,58,52,76,73,36,85,45,43,38,68,48,70,48,81,47,80,49,99,92,52,68,48,60,34,21,19,27,38,38,61,88,70,51,72,47,80,39,44,63,58,99,56,8,60,61,48,15,48,54,50,20,51,49,48,61,72,55,45,76,68,35,75,38,75,68,28,48,51,51,54,51,52,56,58,60,71,68,57,131

Nearest PDB structures (foldseek):
  3k44-assembly4_D  TM=4.545E-01  e=9.815E-01  Drosophila melanogaster
  8chu-assembly1_A  TM=4.531E-01  e=1.256E+00  Homo sapiens
  3k44-assembly1_A  TM=4.092E-01  e=7.669E-01  Drosophila melanogaster
  7so0-assembly1_B  TM=4.141E-01  e=1.511E+00  Homo sapiens
  3mkc-assembly1_A  TM=4.993E-01  e=2.188E+00  Pseudovibrio sp. JE062